Protein AF-A0A6V7HZ60-F1 (afdb_monomer_lite)

Structure (mmCIF, N/CA/C/O backbone):
data_AF-A0A6V7HZ60-F1
#
_entry.id   AF-A0A6V7HZ60-F1
#
loop_
_atom_site.group_PDB
_atom_site.id
_atom_site.type_symbol
_atom_site.label_atom_id
_atom_site.label_alt_id
_atom_site.label_comp_id
_atom_site.label_asym_id
_atom_site.label_entity_id
_atom_site.label_seq_id
_atom_site.pdbx_PDB_ins_code
_at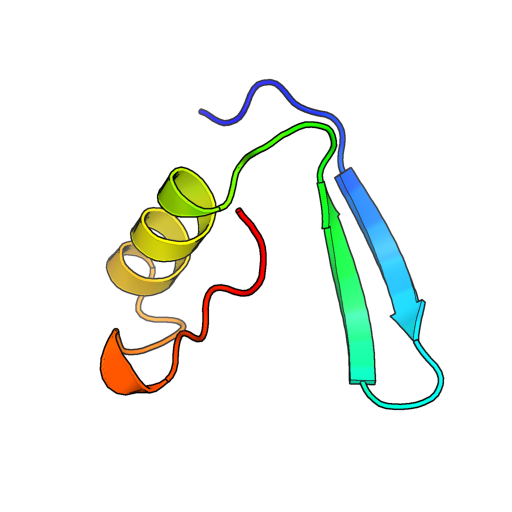om_site.Cartn_x
_atom_site.Cartn_y
_atom_site.Cartn_z
_atom_site.occupancy
_atom_site.B_iso_or_equiv
_atom_site.auth_seq_id
_atom_site.auth_comp_id
_atom_site.auth_asym_id
_atom_site.auth_atom_id
_atom_site.pdbx_PDB_model_num
ATOM 1 N N . GLU A 1 1 ? -1.956 14.214 3.527 1.00 62.19 1 GLU A N 1
ATOM 2 C CA . GLU A 1 1 ? -1.947 13.382 4.751 1.00 62.19 1 GLU A CA 1
ATOM 3 C C . GLU A 1 1 ? -0.927 12.243 4.766 1.00 62.19 1 GLU A C 1
ATOM 5 O O . GLU A 1 1 ? -0.617 11.794 5.852 1.00 62.19 1 GLU A O 1
ATOM 10 N N . PHE A 1 2 ? -0.328 11.827 3.643 1.00 70.31 2 PHE A N 1
ATOM 11 C CA . PHE A 1 2 ? 0.707 10.776 3.660 1.00 70.31 2 PHE A CA 1
ATOM 12 C C . PHE A 1 2 ? 2.152 11.306 3.582 1.00 70.31 2 PHE A C 1
ATOM 14 O O . PHE A 1 2 ? 3.075 10.610 3.987 1.00 70.31 2 PHE A O 1
ATOM 21 N N . ALA A 1 3 ? 2.348 12.539 3.078 1.00 78.62 3 ALA A N 1
ATOM 22 C CA . ALA A 1 3 ? 3.654 13.204 2.914 1.00 78.62 3 ALA A CA 1
ATOM 23 C C . ALA A 1 3 ? 4.754 12.302 2.307 1.00 78.62 3 ALA A C 1
ATOM 25 O O . ALA A 1 3 ? 5.934 12.449 2.613 1.00 78.62 3 ALA A O 1
ATOM 26 N N . CYS A 1 4 ? 4.353 11.365 1.448 1.00 87.88 4 CYS A N 1
ATOM 27 C CA . CYS A 1 4 ? 5.217 10.384 0.813 1.00 87.88 4 CYS A CA 1
ATOM 28 C C . CYS A 1 4 ? 5.085 10.481 -0.706 1.00 87.88 4 CYS A C 1
ATOM 30 O O . CYS A 1 4 ? 4.039 10.880 -1.227 1.00 87.88 4 CYS A O 1
ATOM 32 N N . ASN A 1 5 ? 6.128 10.070 -1.421 1.00 91.38 5 ASN A N 1
ATOM 33 C CA . ASN A 1 5 ? 6.018 9.882 -2.862 1.00 91.38 5 ASN A CA 1
ATOM 34 C C . ASN A 1 5 ? 5.308 8.558 -3.153 1.00 91.38 5 ASN A C 1
ATOM 36 O O . ASN A 1 5 ? 5.403 7.607 -2.371 1.00 91.38 5 ASN A O 1
ATOM 40 N N . GLY A 1 6 ? 4.625 8.499 -4.289 1.00 91.94 6 GLY A N 1
ATOM 41 C CA . GLY A 1 6 ? 4.001 7.285 -4.786 1.00 91.94 6 GLY A CA 1
ATOM 42 C C . GLY A 1 6 ? 4.169 7.149 -6.291 1.00 91.94 6 GLY A C 1
ATOM 43 O O . GLY A 1 6 ? 4.362 8.142 -6.990 1.00 91.94 6 GLY A O 1
ATOM 44 N N . THR A 1 7 ? 4.109 5.915 -6.777 1.00 94.75 7 THR A N 1
ATOM 45 C CA . THR A 1 7 ? 4.131 5.587 -8.202 1.00 94.75 7 THR A CA 1
ATOM 46 C C . THR A 1 7 ? 3.071 4.545 -8.507 1.00 94.75 7 THR A C 1
ATOM 48 O O . THR A 1 7 ? 2.746 3.712 -7.663 1.00 94.75 7 THR A O 1
ATOM 51 N N . VAL A 1 8 ? 2.553 4.579 -9.726 1.00 95.25 8 VAL A N 1
ATOM 52 C CA . VAL A 1 8 ? 1.707 3.517 -10.262 1.00 95.25 8 VAL A CA 1
ATOM 53 C C . VAL A 1 8 ? 2.583 2.630 -11.136 1.00 95.25 8 VAL A C 1
ATOM 55 O O . VAL A 1 8 ? 3.357 3.141 -11.946 1.00 95.25 8 VAL A O 1
ATOM 58 N N . ILE A 1 9 ? 2.525 1.319 -10.919 1.00 95.25 9 ILE A N 1
ATOM 59 C CA . ILE A 1 9 ? 3.301 0.319 -11.658 1.00 95.25 9 ILE A CA 1
ATOM 60 C C . ILE A 1 9 ? 2.395 -0.814 -12.126 1.00 95.25 9 ILE A C 1
ATOM 62 O O . ILE A 1 9 ? 1.401 -1.130 -11.481 1.00 95.25 9 ILE A O 1
ATOM 66 N N . GLU A 1 10 ? 2.760 -1.456 -13.228 1.00 96.81 10 GLU A N 1
ATOM 67 C CA . GLU A 1 10 ? 2.080 -2.655 -13.709 1.00 96.81 10 GLU A CA 1
ATOM 68 C C . GLU A 1 10 ? 2.789 -3.899 -13.158 1.00 96.81 10 GLU A C 1
ATOM 70 O O . GLU A 1 10 ? 3.972 -4.132 -13.416 1.00 96.81 10 GLU A O 1
ATOM 75 N N . HIS A 1 11 ? 2.075 -4.685 -12.356 1.00 94.81 11 HIS A N 1
ATOM 76 C CA . HIS A 1 11 ? 2.530 -5.957 -11.819 1.00 94.81 11 HIS A CA 1
ATOM 77 C C . HIS A 1 11 ? 1.988 -7.113 -12.673 1.00 94.81 11 HIS A C 1
ATOM 79 O O . HIS A 1 11 ? 0.778 -7.190 -12.886 1.00 94.81 11 HIS A O 1
ATOM 85 N N . PRO A 1 12 ? 2.830 -8.073 -13.095 1.00 94.06 12 PRO A N 1
ATOM 86 C CA . PRO A 1 12 ? 2.416 -9.146 -14.003 1.00 94.06 12 PRO A CA 1
ATOM 87 C C . PRO A 1 12 ? 1.303 -10.052 -13.447 1.00 94.06 12 PRO A C 1
ATOM 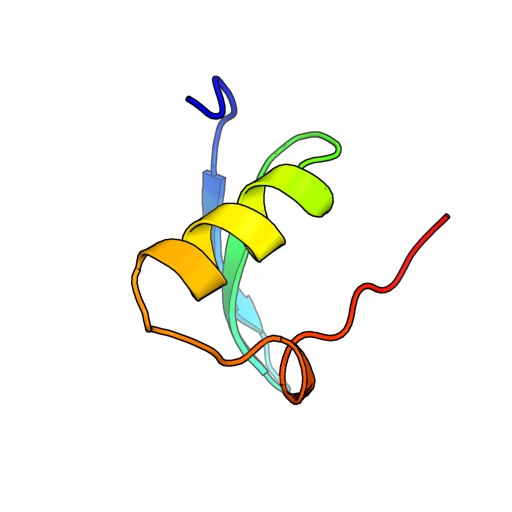89 O O . PRO A 1 12 ? 0.554 -10.635 -14.222 1.00 94.06 12 PRO A O 1
ATOM 92 N N . GLU A 1 13 ? 1.184 -10.174 -12.121 1.00 95.56 13 GLU A N 1
ATOM 93 C CA . GLU A 1 13 ? 0.138 -10.979 -11.463 1.00 95.56 13 GLU A CA 1
ATOM 94 C C . GLU A 1 13 ? -1.073 -10.153 -10.989 1.00 95.56 13 GLU A C 1
ATOM 96 O O . GLU A 1 13 ? -2.199 -10.639 -11.026 1.00 95.56 13 GLU A O 1
ATOM 101 N N . TYR A 1 14 ? -0.857 -8.908 -10.547 1.00 90.81 14 TYR A N 1
ATOM 102 C CA . TYR A 1 14 ? -1.879 -8.110 -9.848 1.00 90.81 14 TYR A CA 1
ATOM 103 C C . TYR A 1 14 ? -2.421 -6.949 -10.692 1.00 90.81 14 TYR A C 1
ATOM 105 O O . TYR A 1 14 ? -3.343 -6.263 -10.259 1.00 90.81 14 TYR A O 1
ATOM 113 N N . GLY A 1 15 ? -1.878 -6.735 -11.894 1.00 94.88 15 GLY A N 1
ATOM 114 C CA . GLY A 1 15 ? -2.231 -5.611 -12.753 1.00 94.88 15 GLY A CA 1
ATOM 115 C C . GLY A 1 15 ? -1.681 -4.294 -12.215 1.00 94.88 15 GLY A C 1
ATOM 116 O O . GLY A 1 15 ? -0.552 -4.227 -11.738 1.00 94.88 15 GLY A O 1
ATOM 117 N N . GLU A 1 16 ? -2.466 -3.229 -12.305 1.00 96.38 16 GLU A N 1
ATOM 118 C CA . GLU A 1 16 ? -2.065 -1.896 -11.859 1.00 96.38 16 GLU A CA 1
ATOM 119 C C . GLU A 1 16 ? -1.983 -1.814 -10.324 1.00 96.38 16 GLU A C 1
ATOM 121 O O . GLU A 1 16 ? -2.952 -2.070 -9.609 1.00 96.38 16 GLU A O 1
ATOM 126 N N . VAL A 1 17 ? -0.811 -1.445 -9.806 1.00 94.62 17 VAL A N 1
ATOM 127 C CA . VAL A 1 17 ? -0.513 -1.368 -8.373 1.00 94.62 17 VAL A CA 1
ATOM 128 C C . VAL A 1 17 ? -0.009 0.028 -8.018 1.00 94.62 17 VAL A C 1
ATOM 130 O O . VAL A 1 17 ? 0.917 0.553 -8.636 1.00 94.62 17 VAL A O 1
ATOM 133 N N . LEU A 1 18 ? -0.587 0.613 -6.965 1.00 92.88 18 LEU A N 1
ATOM 134 C CA . LEU A 1 18 ? -0.109 1.852 -6.356 1.00 92.88 18 LEU A CA 1
ATOM 135 C C . LEU A 1 18 ? 0.946 1.542 -5.284 1.00 92.88 18 LEU A C 1
ATOM 137 O O . LEU A 1 18 ? 0.646 0.917 -4.268 1.00 92.88 18 LEU A O 1
ATOM 141 N N . GLN A 1 19 ? 2.171 2.018 -5.486 1.00 91.50 19 GLN A N 1
ATOM 142 C CA . GLN A 1 19 ? 3.280 1.896 -4.542 1.00 91.50 19 GLN A CA 1
ATOM 143 C C . GLN A 1 19 ? 3.526 3.230 -3.834 1.00 91.50 19 GLN A C 1
ATOM 145 O O . GLN A 1 19 ? 3.659 4.255 -4.497 1.00 91.50 19 GLN A O 1
ATOM 150 N N . LEU A 1 20 ? 3.628 3.224 -2.501 1.00 92.56 20 LEU A N 1
ATOM 151 C CA . LEU A 1 20 ? 3.979 4.399 -1.691 1.00 92.56 20 LEU A CA 1
ATOM 152 C C . LEU A 1 20 ? 5.330 4.198 -0.992 1.00 92.56 20 LEU A C 1
ATOM 154 O O . LEU A 1 20 ? 5.699 3.077 -0.649 1.00 92.56 20 LEU A O 1
ATOM 158 N N . GLN A 1 21 ? 6.064 5.290 -0.768 1.00 91.38 21 GLN A N 1
ATOM 159 C CA . GLN A 1 21 ? 7.306 5.277 0.009 1.00 91.38 21 GLN A CA 1
ATOM 160 C C . GLN A 1 21 ? 7.038 5.260 1.521 1.00 91.38 21 GLN A C 1
ATOM 162 O O . GLN A 1 21 ? 6.186 5.994 2.026 1.00 91.38 21 GLN A O 1
ATOM 167 N N . GLY A 1 22 ? 7.852 4.489 2.247 1.00 89.81 22 GLY A N 1
ATOM 168 C CA . GLY A 1 22 ? 7.747 4.329 3.697 1.00 89.81 22 GLY A CA 1
ATOM 169 C C . GLY A 1 22 ? 6.630 3.373 4.116 1.00 89.81 22 GLY A C 1
ATOM 170 O O . GLY A 1 22 ? 5.942 2.786 3.284 1.00 89.81 22 GLY A O 1
ATOM 171 N N . ASP A 1 23 ? 6.459 3.212 5.425 1.00 90.19 23 ASP A N 1
ATOM 172 C CA . ASP A 1 23 ? 5.365 2.411 5.962 1.00 90.19 23 ASP A CA 1
ATOM 173 C C . ASP A 1 23 ? 4.092 3.253 6.071 1.00 90.19 23 ASP A C 1
ATOM 175 O O . ASP A 1 23 ? 4.010 4.188 6.865 1.00 90.19 23 ASP A O 1
ATOM 179 N N . GLN A 1 24 ? 3.108 2.931 5.235 1.00 89.38 24 GLN A N 1
ATOM 180 C CA . GLN A 1 24 ? 1.825 3.631 5.161 1.00 89.38 24 GLN A CA 1
ATOM 181 C C . GLN A 1 24 ? 0.637 2.679 5.343 1.00 89.38 24 GLN A C 1
ATOM 183 O O . GLN A 1 24 ? -0.494 3.037 5.015 1.00 89.38 24 GLN A O 1
ATOM 188 N N . ARG A 1 25 ? 0.868 1.459 5.850 1.00 90.38 25 ARG A N 1
ATOM 189 C CA . ARG A 1 25 ? -0.140 0.384 5.859 1.00 90.38 25 ARG A CA 1
ATOM 190 C C . ARG A 1 25 ? -1.433 0.773 6.584 1.00 90.38 25 ARG A C 1
ATOM 192 O O . ARG A 1 25 ? -2.527 0.562 6.059 1.00 90.38 25 ARG A O 1
ATOM 199 N N . GLU A 1 26 ? -1.311 1.395 7.757 1.00 89.56 26 GLU A N 1
ATOM 200 C CA . GLU A 1 26 ? -2.458 1.818 8.568 1.00 89.56 26 GLU A CA 1
ATOM 201 C C . GLU A 1 26 ? -3.201 2.977 7.904 1.00 89.56 26 GLU A C 1
ATOM 203 O O . GLU A 1 26 ? -4.431 2.962 7.805 1.00 89.56 26 GLU A O 1
ATOM 208 N N . ASN A 1 27 ? -2.447 3.942 7.376 1.00 90.69 27 ASN A N 1
ATOM 209 C CA . ASN A 1 27 ? -2.998 5.114 6.713 1.00 90.69 27 ASN A CA 1
ATOM 210 C C . ASN A 1 27 ? -3.773 4.720 5.443 1.00 90.69 27 ASN A C 1
ATOM 212 O O . ASN A 1 27 ? -4.883 5.210 5.235 1.00 90.69 27 ASN A O 1
ATOM 216 N N . ILE A 1 28 ? -3.250 3.790 4.629 1.00 91.12 28 ILE A N 1
ATOM 217 C CA . ILE A 1 28 ? -3.952 3.290 3.434 1.00 91.12 28 ILE A CA 1
ATOM 218 C C . ILE A 1 28 ? -5.213 2.517 3.828 1.00 91.12 28 ILE A C 1
ATOM 220 O O . ILE A 1 28 ? -6.264 2.746 3.232 1.00 91.12 28 ILE A O 1
ATOM 224 N N . CYS A 1 29 ? -5.154 1.646 4.841 1.00 91.31 29 CYS A N 1
ATOM 225 C CA . CYS A 1 29 ? -6.340 0.902 5.282 1.00 91.31 29 CYS A CA 1
ATOM 226 C C . CYS A 1 29 ? -7.466 1.837 5.737 1.00 91.31 29 CYS A C 1
ATOM 228 O O . CYS A 1 29 ? -8.629 1.654 5.358 1.00 91.31 29 CYS A O 1
ATOM 230 N N . GLN A 1 30 ? -7.124 2.868 6.515 1.00 92.06 30 GLN A N 1
ATOM 231 C CA . GLN A 1 30 ? -8.089 3.879 6.935 1.00 92.06 30 GLN A CA 1
ATOM 232 C C . GLN A 1 30 ? -8.631 4.672 5.748 1.00 92.06 30 GLN A C 1
ATOM 234 O O . GLN A 1 30 ? -9.836 4.909 5.686 1.00 92.06 30 GLN A O 1
ATOM 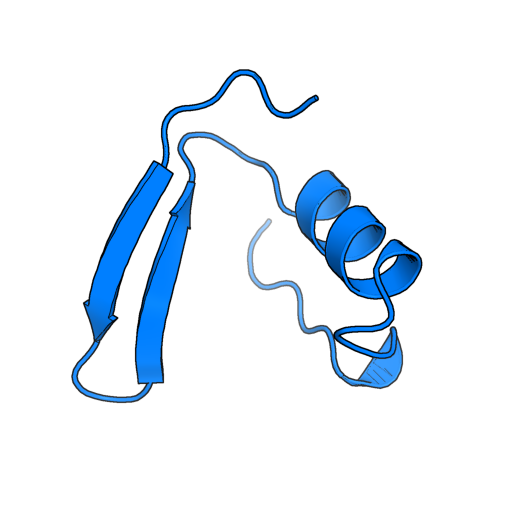239 N N . TRP A 1 31 ? -7.768 5.073 4.814 1.00 91.56 31 TRP A N 1
ATOM 240 C CA . TRP A 1 31 ? -8.167 5.827 3.630 1.00 91.56 31 TRP A CA 1
ATOM 241 C C . TRP A 1 31 ? -9.127 5.025 2.743 1.00 91.56 31 TRP A C 1
ATOM 243 O O . TRP A 1 31 ? -10.222 5.504 2.462 1.00 91.56 31 TRP A O 1
ATOM 253 N N . LEU A 1 32 ? -8.796 3.774 2.403 1.00 92.50 32 LEU A N 1
ATOM 254 C CA . LEU A 1 32 ? -9.645 2.903 1.579 1.00 92.50 32 LEU A CA 1
ATOM 255 C C . LEU A 1 32 ? -11.024 2.663 2.204 1.00 92.50 32 LEU A C 1
ATOM 257 O O . LEU A 1 32 ? -12.036 2.694 1.500 1.00 92.50 32 LEU A O 1
ATOM 261 N N . THR A 1 33 ? -11.066 2.479 3.527 1.00 93.00 33 THR A N 1
ATOM 262 C CA . THR A 1 33 ? -12.322 2.283 4.264 1.00 93.00 33 THR A CA 1
ATOM 263 C C . THR A 1 33 ? -13.145 3.574 4.319 1.00 93.00 33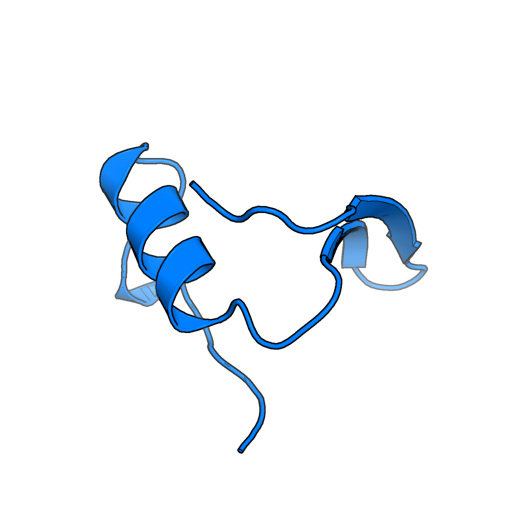 THR A C 1
ATOM 265 O O . THR A 1 33 ? -14.344 3.549 4.052 1.00 93.00 33 THR A O 1
ATOM 268 N N . LYS A 1 34 ? -12.517 4.722 4.621 1.00 93.50 34 LYS A N 1
ATOM 269 C CA . LYS A 1 34 ? -13.185 6.039 4.676 1.00 93.50 34 LYS A CA 1
ATOM 270 C 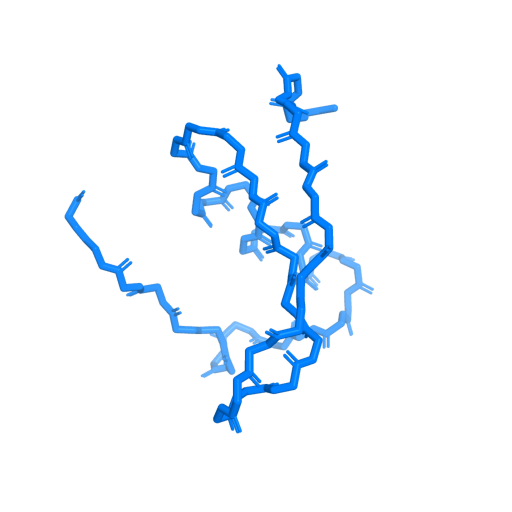C . LYS A 1 34 ? -13.716 6.477 3.313 1.00 93.50 34 LYS A C 1
ATOM 272 O O . LYS A 1 34 ? -14.785 7.073 3.243 1.00 93.50 34 LYS A O 1
ATOM 277 N N . SER A 1 35 ? -12.991 6.168 2.241 1.00 92.31 35 SER A N 1
ATOM 278 C CA . SER A 1 35 ? -13.405 6.447 0.865 1.00 92.31 35 SER A CA 1
ATOM 279 C C . SER A 1 35 ? -14.469 5.476 0.344 1.00 92.31 35 SER A C 1
ATOM 281 O O . SER A 1 35 ? -15.007 5.706 -0.735 1.00 92.31 35 SER A O 1
ATOM 283 N N . GLY A 1 36 ? -14.782 4.400 1.078 1.00 92.56 36 GLY A N 1
ATOM 284 C CA . GLY A 1 36 ? -15.767 3.395 0.669 1.00 92.56 36 GLY A CA 1
ATOM 285 C C . GLY A 1 36 ? -15.323 2.519 -0.507 1.00 92.56 36 GLY A C 1
ATOM 286 O O . GLY A 1 36 ? -16.158 1.856 -1.116 1.00 92.56 36 GLY A O 1
ATOM 287 N N . LEU A 1 37 ? -14.025 2.514 -0.832 1.00 92.12 37 LEU A N 1
ATOM 288 C CA . LEU A 1 37 ? -13.457 1.729 -1.935 1.00 92.12 37 LEU A CA 1
ATOM 289 C C . LEU A 1 37 ? -13.295 0.252 -1.568 1.00 92.12 37 LEU A C 1
ATOM 291 O O . LEU A 1 37 ? -13.374 -0.614 -2.434 1.00 92.12 37 LEU A O 1
ATOM 295 N N . ALA A 1 38 ? -13.078 -0.034 -0.285 1.00 93.25 38 ALA A N 1
ATOM 296 C CA . ALA A 1 38 ? -12.959 -1.388 0.231 1.00 93.25 38 ALA A CA 1
ATOM 297 C C . ALA A 1 38 ? -13.577 -1.483 1.624 1.00 93.25 38 ALA A C 1
ATOM 299 O O . ALA A 1 38 ? -13.546 -0.531 2.407 1.00 93.25 38 ALA A O 1
ATOM 300 N N . LYS A 1 39 ? -14.119 -2.657 1.945 1.00 93.25 39 LYS A N 1
ATOM 301 C CA . LYS A 1 39 ? -14.549 -2.973 3.305 1.00 93.25 39 LYS A CA 1
ATOM 302 C C . LYS A 1 39 ? -13.375 -3.525 4.130 1.00 93.25 39 LYS A C 1
ATOM 304 O O . LYS A 1 39 ? -12.466 -4.127 3.555 1.00 93.25 39 LYS A O 1
ATOM 309 N N . PRO A 1 40 ? -13.393 -3.386 5.469 1.00 89.06 40 PRO A N 1
ATOM 310 C CA . PRO A 1 40 ? -12.302 -3.855 6.328 1.00 89.06 40 PRO A CA 1
ATOM 311 C C . PRO A 1 40 ? -11.964 -5.346 6.179 1.00 89.06 40 PRO A C 1
ATOM 313 O O . PRO A 1 40 ? -10.811 -5.730 6.330 1.00 89.06 40 PRO A O 1
ATOM 316 N N . ASP A 1 41 ? -12.944 -6.192 5.857 1.00 92.44 41 ASP A N 1
ATOM 317 C CA . ASP A 1 41 ? -12.778 -7.634 5.634 1.00 92.44 41 ASP A CA 1
ATOM 318 C C . ASP A 1 41 ? -12.034 -7.972 4.331 1.00 92.44 41 ASP A C 1
ATOM 320 O O . ASP A 1 41 ? -11.393 -9.024 4.233 1.00 92.44 41 ASP A O 1
ATOM 324 N N . GLN A 1 42 ? -12.086 -7.065 3.353 1.00 92.38 42 GLN A N 1
ATOM 325 C CA . GLN A 1 42 ? -11.404 -7.190 2.065 1.00 92.38 42 GLN A CA 1
ATOM 326 C C . GLN A 1 42 ? -9.951 -6.703 2.125 1.00 92.38 42 GLN A C 1
ATOM 328 O O . GLN A 1 42 ? -9.159 -7.031 1.244 1.00 92.38 42 GLN A O 1
ATOM 333 N N . LEU A 1 43 ? -9.584 -5.938 3.158 1.00 91.38 43 LEU A N 1
ATOM 334 C CA . LEU A 1 43 ? -8.234 -5.418 3.334 1.00 91.38 43 LEU A CA 1
ATOM 335 C C . LEU A 1 43 ? -7.341 -6.467 4.003 1.00 91.38 43 LEU A C 1
ATOM 337 O O . LEU A 1 43 ? -7.626 -6.961 5.095 1.00 91.38 43 LEU A O 1
ATOM 341 N N . LYS A 1 44 ? -6.231 -6.801 3.342 1.00 91.62 44 LYS A N 1
ATOM 342 C CA . LYS A 1 44 ? -5.198 -7.696 3.871 1.00 91.62 44 LYS A CA 1
ATOM 343 C C . LYS A 1 44 ? -3.891 -6.926 4.004 1.00 91.62 44 LYS A C 1
ATOM 345 O O . LYS A 1 44 ? -3.329 -6.471 3.013 1.00 91.62 44 LYS A O 1
ATOM 350 N N . VAL A 1 45 ? -3.428 -6.769 5.241 1.00 90.31 45 VAL A N 1
ATOM 351 C CA . VAL A 1 45 ? -2.143 -6.135 5.547 1.00 90.31 45 VAL A CA 1
ATOM 352 C C . VAL A 1 45 ? -1.088 -7.227 5.660 1.00 90.31 45 VAL A C 1
ATOM 354 O O . VAL A 1 45 ? -1.215 -8.131 6.483 1.00 90.31 45 VAL A O 1
ATOM 357 N N . HIS A 1 46 ? -0.058 -7.140 4.824 1.00 87.75 46 HIS A N 1
ATOM 358 C CA . HIS A 1 46 ? 1.073 -8.060 4.810 1.00 87.75 46 HIS A CA 1
ATOM 359 C C . HIS A 1 46 ? 2.346 -7.299 5.200 1.00 87.75 46 HIS A C 1
ATOM 361 O O . HIS A 1 46 ? 2.597 -6.221 4.668 1.00 87.75 46 HIS A O 1
ATOM 367 N N . GLY A 1 47 ? 3.142 -7.860 6.113 1.00 78.94 47 GLY A N 1
ATOM 368 C CA . GLY A 1 47 ? 4.368 -7.239 6.634 1.00 78.94 47 GLY A CA 1
ATOM 369 C C . GLY A 1 47 ? 4.380 -7.138 8.164 1.00 78.94 47 GLY A C 1
ATOM 370 O O . GLY A 1 47 ? 3.334 -7.272 8.797 1.00 78.94 47 GLY A O 1
ATOM 371 N N . PHE A 1 48 ? 5.571 -6.937 8.737 1.00 61.78 48 PHE A N 1
ATOM 372 C CA . PHE A 1 48 ? 5.802 -6.659 10.163 1.00 61.78 48 PHE A CA 1
ATOM 373 C C . PHE A 1 48 ? 6.084 -5.181 10.376 1.00 61.78 48 PHE A C 1
ATOM 375 O O . PHE A 1 48 ? 6.731 -4.563 9.503 1.00 61.78 48 PHE A O 1
#

Organism: NCBI:txid1563983

Secondary structure (DSSP, 8-state):
---S-EEEEEETTTEEEEEESS--HHHHHHHHHHTTSS-TTT------

Foldseek 3Di:
DQPWDWDWDQDPVP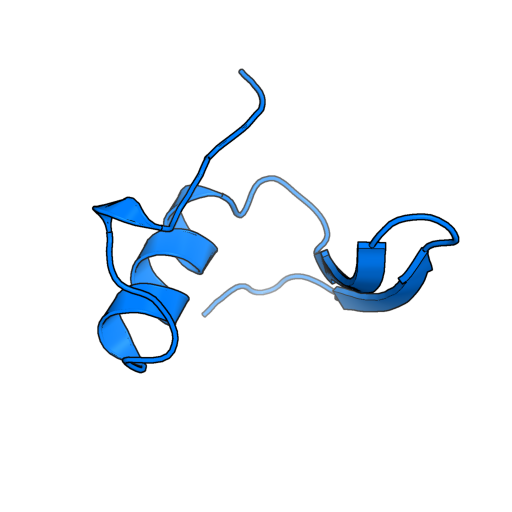GIDIGTPDDCLVVVLVVCCVVVVDDNVRDDDDDD

Sequence (48 aa):
EFACNGTVIEHPEYGEVLQLQGDQRENICQWLTKSGLAKPDQLKVHGF

InterPro domains:
  IPR001950 SUI1 domain [PF01253] (1-37)
  IPR001950 SUI1 domain [PS50296] (1-36)
  IPR036877 SUI1 domain superfamily [SSF55159] (1-48)

pLDDT: mean 89.96, std 7.38, range [61.78, 96.81]

Radius of gyration: 11.46 Å; chains: 1; bounding box: 24×24×24 Å